Protein AF-I2JKM2-F1 (afdb_monomer)

Foldseek 3Di:
DDKDFPDKDWDDDPNWIWIWTQIPVLEIAIDTPDDDDDPVVPDPDPQPRQAPDDDDPCRVVVVVVVLVVVLVCCLPVVDQKHKGRYNDDPVPVVVVVVSQVVLVVVQWGWDADPPRSMIMTGGNDPPPD

Secondary structure (DSSP, 8-state):
----EEEEEEEEETTEEEEEEEETTSEEEEEESS----TT-----TTSSS-----STTHHHHHHHHHHHHHHHHHHH--SEEEE-----GGGHHHHHHHHHHHHTTTEEEEE-TTT--EEEEE------

Mean predicted aligned error: 9.25 Å

Nearest PDB structures (foldseek):
  4bwg-assembly2_I  TM=5.034E-01  e=9.683E-01  Escherichia coli 98NK2
  4bwg-assembly1_F  TM=4.923E-01  e=9.683E-01  Escherichia coli 98NK2
  7phw-assembly1_A  TM=7.334E-01  e=9.180E+00  Plasmodium falciparum 3D7
  5gw8-assembly1_A  TM=4.593E-01  e=4.617E+00  Malassezia globosa CBS 7966

Radius of gyration: 15.31 Å; Cα contacts (8 Å, |Δi|>4): 163; chains: 1; bounding box: 39×35×44 Å

Structure (mmCIF, N/CA/C/O backbone):
data_AF-I2JKM2-F1
#
_entry.id   AF-I2JKM2-F1
#
loop_
_atom_site.group_PDB
_atom_site.id
_atom_site.type_symbol
_atom_site.label_atom_id
_atom_site.label_alt_id
_atom_site.label_comp_id
_atom_site.label_asym_id
_atom_site.label_entity_id
_atom_site.label_seq_id
_atom_site.pdbx_PDB_ins_code
_atom_site.Cartn_x
_atom_site.Cartn_y
_atom_site.Cartn_z
_atom_site.occupancy
_atom_site.B_iso_or_equiv
_atom_site.auth_seq_id
_atom_site.auth_comp_id
_atom_site.auth_asym_id
_atom_site.auth_atom_id
_atom_site.pdbx_PDB_model_num
ATOM 1 N N . MET A 1 1 ? -3.286 23.081 6.211 1.00 55.47 1 MET A N 1
ATOM 2 C CA . MET A 1 1 ? -2.986 21.797 6.884 1.00 55.47 1 MET A CA 1
ATOM 3 C C . MET A 1 1 ? -1.647 21.308 6.351 1.00 55.47 1 MET A C 1
ATOM 5 O O . MET A 1 1 ? -1.494 21.278 5.140 1.00 55.47 1 MET A O 1
ATOM 9 N N . THR A 1 2 ? -0.657 21.036 7.205 1.00 75.69 2 THR A N 1
ATOM 10 C CA . THR A 1 2 ? 0.686 20.617 6.758 1.00 75.69 2 THR A CA 1
ATOM 11 C C . THR A 1 2 ? 0.731 19.097 6.621 1.00 75.69 2 THR A C 1
ATOM 13 O O . THR A 1 2 ? 0.519 18.388 7.609 1.00 75.69 2 THR A O 1
ATOM 16 N N . ILE A 1 3 ? 1.002 18.608 5.410 1.00 78.00 3 ILE A N 1
ATOM 17 C CA . ILE A 1 3 ? 1.224 17.184 5.140 1.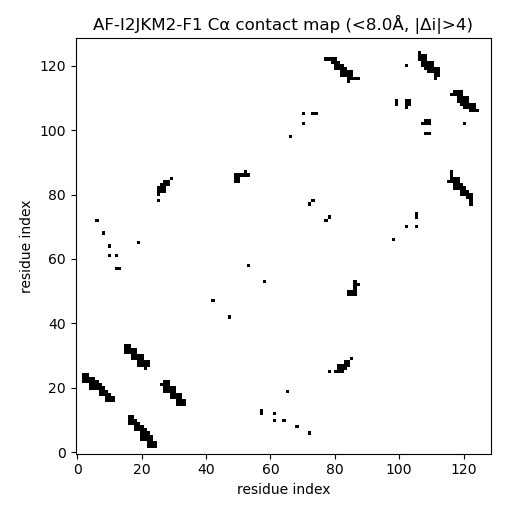00 78.00 3 ILE A CA 1
ATOM 18 C C . ILE A 1 3 ? 2.558 16.783 5.776 1.00 78.00 3 ILE A C 1
ATOM 20 O O . ILE A 1 3 ? 3.570 17.457 5.583 1.00 78.00 3 ILE A O 1
ATOM 24 N N . LYS A 1 4 ? 2.550 15.712 6.572 1.00 88.50 4 LYS A N 1
ATOM 25 C CA . LYS A 1 4 ? 3.747 15.137 7.196 1.00 88.50 4 LYS A CA 1
ATOM 26 C C . LYS A 1 4 ? 3.824 13.651 6.876 1.00 88.50 4 LYS A C 1
ATOM 28 O O . LYS A 1 4 ? 2.806 12.966 6.922 1.00 88.50 4 LYS A O 1
ATOM 33 N N . VAL A 1 5 ? 5.030 13.166 6.600 1.00 89.00 5 VAL A N 1
ATOM 34 C CA . VAL A 1 5 ? 5.311 11.736 6.437 1.00 89.00 5 VAL A CA 1
ATOM 35 C C . VAL A 1 5 ? 5.475 11.115 7.825 1.00 89.00 5 VAL A C 1
ATOM 37 O O . VAL A 1 5 ? 6.351 11.520 8.585 1.00 89.00 5 VAL A O 1
ATOM 40 N N . ASN A 1 6 ? 4.621 10.149 8.156 1.00 89.69 6 ASN A N 1
ATOM 41 C CA . ASN A 1 6 ? 4.667 9.381 9.401 1.00 89.69 6 ASN A CA 1
ATOM 42 C C . ASN A 1 6 ? 5.603 8.174 9.289 1.00 89.69 6 ASN A C 1
ATOM 44 O O . ASN A 1 6 ? 6.268 7.808 10.253 1.00 89.69 6 ASN A O 1
ATOM 48 N N . HIS A 1 7 ? 5.634 7.540 8.118 1.00 92.06 7 HIS A N 1
ATOM 49 C CA . HIS A 1 7 ? 6.472 6.382 7.842 1.00 92.06 7 HIS A CA 1
ATOM 50 C C . HIS A 1 7 ? 6.866 6.369 6.364 1.00 92.06 7 HIS A C 1
ATOM 52 O O . HIS A 1 7 ? 6.100 6.822 5.515 1.00 92.06 7 HIS A O 1
ATOM 58 N N . THR A 1 8 ? 8.055 5.854 6.063 1.00 92.88 8 THR A N 1
ATOM 59 C CA . THR A 1 8 ? 8.529 5.664 4.692 1.00 92.88 8 THR A CA 1
ATOM 60 C C . THR A 1 8 ? 9.209 4.308 4.555 1.00 92.88 8 THR A C 1
ATOM 62 O O . THR A 1 8 ? 9.891 3.855 5.478 1.00 92.88 8 THR A O 1
ATOM 65 N N . ALA A 1 9 ? 9.030 3.674 3.403 1.00 92.38 9 ALA A N 1
ATOM 66 C CA . ALA A 1 9 ? 9.699 2.441 3.015 1.00 92.38 9 ALA A CA 1
ATOM 67 C C . ALA A 1 9 ? 10.252 2.584 1.591 1.00 92.38 9 ALA A C 1
ATOM 69 O O . ALA A 1 9 ? 9.709 3.323 0.774 1.00 92.38 9 ALA A O 1
ATOM 70 N N . THR A 1 10 ? 11.343 1.894 1.259 1.00 92.31 10 THR A N 1
ATOM 71 C CA . THR A 1 10 ? 11.972 1.984 -0.072 1.00 92.31 10 THR A CA 1
ATOM 72 C C . THR A 1 10 ? 12.298 0.600 -0.623 1.00 92.31 10 THR A C 1
ATOM 74 O O . THR A 1 10 ? 12.726 -0.280 0.122 1.00 92.31 10 THR A O 1
ATOM 77 N N . ILE A 1 11 ? 12.134 0.416 -1.935 1.00 89.38 11 ILE A N 1
ATOM 78 C CA . ILE A 1 11 ? 12.614 -0.761 -2.668 1.00 89.38 11 ILE A CA 1
ATOM 79 C C . ILE A 1 11 ? 13.277 -0.344 -3.980 1.00 89.38 11 ILE A C 1
ATOM 81 O O . ILE A 1 11 ? 12.797 0.553 -4.672 1.00 89.38 11 ILE A O 1
ATOM 85 N N . THR A 1 12 ? 14.347 -1.041 -4.357 1.00 88.00 12 THR A N 1
ATOM 86 C CA . THR A 1 12 ? 14.983 -0.909 -5.673 1.00 88.00 12 THR A CA 1
ATOM 87 C C . THR A 1 12 ? 14.742 -2.181 -6.482 1.00 88.00 12 THR A C 1
ATOM 89 O O . THR A 1 12 ? 14.987 -3.285 -5.997 1.00 88.00 12 THR A O 1
ATOM 92 N N . LEU A 1 13 ? 14.231 -2.032 -7.706 1.00 80.38 13 LEU A N 1
ATOM 93 C CA . LEU A 1 13 ? 13.911 -3.118 -8.633 1.00 80.38 13 LEU A CA 1
ATOM 94 C C . LEU A 1 13 ? 14.518 -2.818 -10.006 1.00 80.38 13 LEU A C 1
ATOM 96 O O . LEU A 1 13 ? 13.998 -1.997 -10.764 1.00 80.38 13 LEU A O 1
ATOM 100 N N . GLY A 1 14 ? 15.615 -3.500 -10.337 1.00 81.31 14 GLY A N 1
ATOM 101 C CA . GLY A 1 14 ? 16.430 -3.130 -11.494 1.00 81.31 14 GLY A CA 1
ATOM 102 C C . GLY A 1 14 ? 17.050 -1.749 -11.280 1.00 81.31 14 GLY A C 1
ATOM 103 O O . GLY A 1 14 ? 17.680 -1.513 -10.254 1.00 81.31 14 GLY A O 1
ATOM 104 N N . GLU A 1 15 ? 16.841 -0.837 -12.227 1.00 76.50 15 GLU A N 1
ATOM 105 C CA . GLU A 1 15 ? 17.312 0.556 -12.155 1.00 76.50 15 GLU A CA 1
ATOM 106 C C . GLU A 1 15 ? 16.355 1.503 -11.408 1.00 76.50 15 GLU A C 1
ATOM 108 O O . GLU A 1 15 ? 16.703 2.646 -11.115 1.00 76.50 15 GLU A O 1
ATOM 113 N N . TRP A 1 16 ? 15.145 1.040 -11.084 1.00 78.50 16 TRP A N 1
ATOM 114 C CA . TRP A 1 16 ? 14.093 1.877 -10.514 1.00 78.50 16 TRP A CA 1
ATOM 115 C C . TRP A 1 16 ? 14.062 1.784 -8.993 1.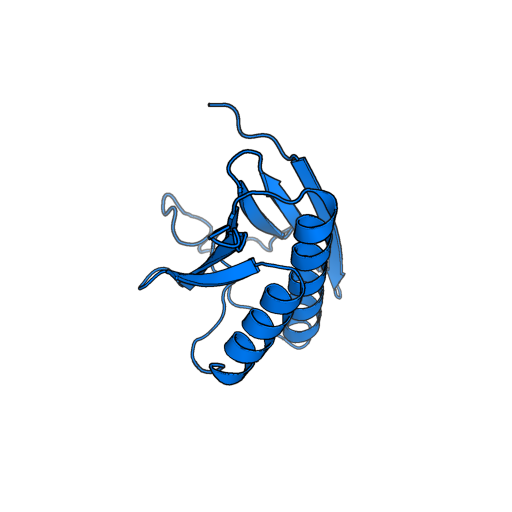00 78.50 16 TRP A C 1
ATOM 117 O O . TRP A 1 16 ? 14.010 0.688 -8.434 1.00 78.50 16 TRP A O 1
ATOM 127 N N . THR A 1 17 ? 14.017 2.935 -8.321 1.00 84.06 17 THR A N 1
ATOM 128 C CA . THR A 1 17 ? 13.853 3.022 -6.863 1.00 84.06 17 THR A CA 1
ATOM 129 C C . THR A 1 17 ? 12.509 3.646 -6.522 1.00 84.06 17 THR A C 1
ATOM 131 O O . THR A 1 17 ? 12.233 4.786 -6.898 1.00 84.06 17 THR A O 1
ATOM 134 N N . TYR A 1 18 ? 11.695 2.902 -5.782 1.00 83.62 18 TYR A N 1
ATOM 135 C CA . TYR A 1 18 ? 10.371 3.303 -5.334 1.00 83.62 18 TYR A CA 1
ATOM 136 C C . TYR A 1 18 ? 10.398 3.654 -3.849 1.00 83.62 18 TYR A C 1
ATOM 138 O O . TYR A 1 18 ? 10.993 2.930 -3.053 1.00 83.62 18 TYR A O 1
ATOM 146 N N . GLU A 1 19 ? 9.722 4.733 -3.480 1.00 86.81 19 GLU A N 1
ATOM 147 C CA . GLU A 1 19 ? 9.526 5.183 -2.107 1.00 86.81 19 GLU A CA 1
ATOM 148 C C . GLU A 1 19 ? 8.037 5.171 -1.785 1.00 86.81 19 GLU A C 1
ATOM 150 O O . GLU A 1 19 ? 7.229 5.724 -2.525 1.00 86.81 19 GLU A O 1
ATOM 155 N N . MET A 1 20 ? 7.672 4.511 -0.694 1.00 88.19 20 MET A N 1
ATOM 156 C CA . MET A 1 20 ? 6.304 4.435 -0.219 1.00 88.19 20 MET A CA 1
ATOM 157 C C . MET A 1 20 ? 6.169 5.265 1.047 1.00 88.19 20 MET A C 1
ATOM 159 O O . MET A 1 20 ? 6.781 4.941 2.060 1.00 88.19 20 MET A O 1
ATOM 163 N N . GLU A 1 21 ? 5.374 6.325 0.989 1.00 89.12 21 GLU A N 1
ATOM 164 C CA . GLU A 1 21 ? 5.155 7.253 2.092 1.00 89.12 21 GLU A CA 1
ATOM 165 C C . GLU A 1 21 ? 3.773 7.045 2.698 1.00 89.12 21 GLU A C 1
ATOM 167 O O . GLU A 1 21 ? 2.779 6.970 1.982 1.00 89.12 21 GLU A O 1
ATOM 172 N N . PHE A 1 22 ? 3.708 7.023 4.025 1.00 91.38 22 PHE A N 1
ATOM 173 C CA . PHE A 1 22 ? 2.469 7.040 4.790 1.00 91.38 22 PHE A CA 1
ATOM 174 C C . PHE A 1 22 ? 2.314 8.410 5.424 1.00 91.38 22 PHE A C 1
ATOM 176 O O . PHE A 1 22 ? 3.137 8.822 6.245 1.00 91.38 22 PHE A O 1
ATOM 183 N N . LEU A 1 23 ? 1.263 9.118 5.043 1.00 90.06 23 LEU A N 1
ATOM 184 C CA . LEU A 1 23 ? 1.033 10.497 5.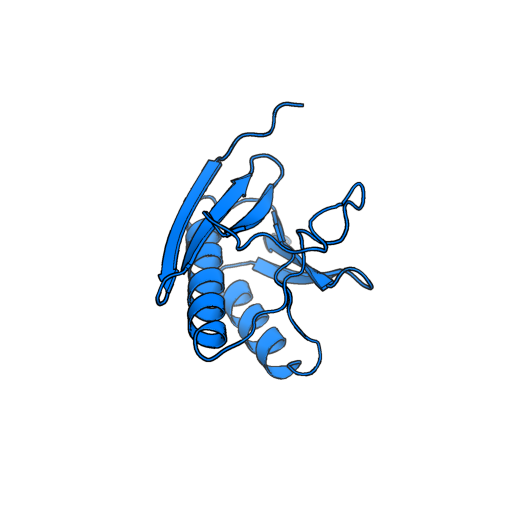436 1.00 90.06 23 LEU A CA 1
ATOM 185 C C . LEU A 1 23 ? 0.170 10.585 6.698 1.00 90.06 23 LEU A C 1
ATOM 187 O O . LEU A 1 23 ? -0.645 9.713 6.999 1.00 90.06 23 LEU A O 1
ATOM 191 N N . ASN A 1 24 ? 0.292 11.697 7.420 1.00 88.19 24 ASN A N 1
ATOM 192 C CA . ASN A 1 24 ? -0.588 12.038 8.542 1.00 88.19 24 ASN A CA 1
ATOM 193 C C . ASN A 1 24 ? -2.058 12.246 8.142 1.00 88.19 24 ASN A C 1
ATOM 195 O O . ASN A 1 24 ? -2.927 12.260 9.010 1.00 88.19 24 ASN A O 1
ATOM 199 N N . SER A 1 25 ? -2.340 12.383 6.847 1.00 86.19 25 SER A N 1
ATOM 200 C CA . SER A 1 25 ? -3.685 12.378 6.269 1.00 86.19 25 SER A CA 1
ATOM 201 C C . SER A 1 25 ? -4.281 10.974 6.107 1.00 86.19 25 SER A C 1
ATOM 203 O O . SER A 1 25 ? -5.419 10.874 5.656 1.00 86.19 25 SER A O 1
ATOM 205 N N . HIS A 1 26 ? -3.559 9.912 6.492 1.00 88.94 26 HIS A N 1
ATOM 206 C CA . HIS A 1 26 ? -3.889 8.499 6.238 1.00 88.94 26 HIS A CA 1
ATOM 207 C C . HIS A 1 26 ? -3.772 8.074 4.770 1.00 88.94 26 HIS A C 1
ATOM 209 O O . HIS A 1 26 ? -4.202 6.986 4.393 1.00 88.94 26 HIS A O 1
ATOM 215 N N . GLU A 1 27 ? -3.181 8.911 3.932 1.00 88.00 27 GLU A N 1
ATOM 216 C CA . GLU A 1 27 ? -2.898 8.581 2.545 1.00 88.00 27 GLU A CA 1
ATOM 217 C C . GLU A 1 27 ? -1.559 7.851 2.424 1.00 88.00 27 GLU A C 1
ATOM 219 O O . GLU A 1 27 ? -0.599 8.161 3.135 1.00 88.00 27 GLU A O 1
ATOM 224 N N . VAL A 1 28 ? -1.501 6.873 1.524 1.00 87.12 28 VAL A N 1
ATOM 225 C CA . VAL A 1 28 ? -0.276 6.163 1.166 1.00 87.12 28 VAL A CA 1
ATOM 226 C C . VAL A 1 28 ? 0.069 6.473 -0.279 1.00 87.12 28 VAL A C 1
ATOM 228 O O . VAL A 1 28 ? -0.715 6.190 -1.186 1.00 87.12 28 VAL A O 1
ATOM 231 N N . LEU A 1 29 ? 1.266 7.011 -0.487 1.00 83.75 29 LEU A N 1
ATOM 232 C CA . LEU A 1 29 ? 1.786 7.361 -1.802 1.00 83.75 29 LEU A CA 1
ATOM 233 C C . LEU A 1 29 ? 2.924 6.421 -2.175 1.00 83.75 29 LEU A C 1
ATOM 235 O O . LEU A 1 29 ? 3.820 6.187 -1.371 1.00 83.75 29 LEU A O 1
ATOM 239 N N . LEU A 1 30 ? 2.917 5.920 -3.408 1.00 80.56 30 LEU A N 1
ATOM 240 C CA . LEU A 1 30 ? 4.045 5.198 -3.989 1.00 80.56 30 LEU A CA 1
ATOM 241 C C . LEU A 1 30 ? 4.692 6.078 -5.057 1.00 80.56 30 LEU A C 1
ATOM 243 O O . LEU A 1 30 ? 4.133 6.273 -6.132 1.00 80.56 30 LEU A O 1
ATOM 247 N N . LYS A 1 31 ? 5.884 6.584 -4.766 1.00 79.19 31 LYS A N 1
ATOM 248 C CA . LYS A 1 31 ? 6.647 7.480 -5.630 1.00 79.19 31 LYS A CA 1
ATOM 249 C C . LYS A 1 31 ? 7.783 6.727 -6.300 1.00 79.19 31 LYS A C 1
ATOM 251 O O . LYS A 1 31 ? 8.443 5.894 -5.684 1.00 79.19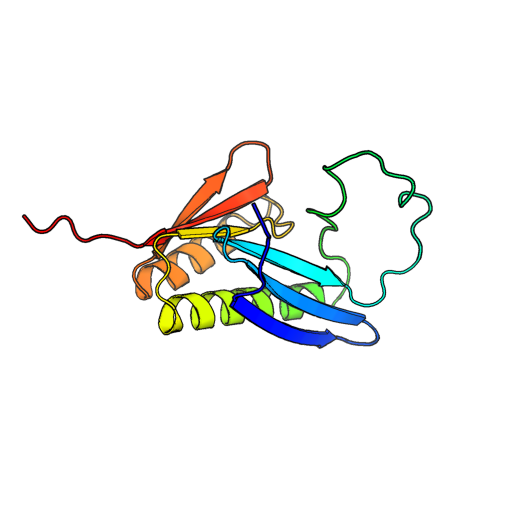 31 LYS A O 1
ATOM 256 N N . LEU A 1 32 ? 8.057 7.052 -7.556 1.00 76.75 32 LEU A N 1
ATOM 257 C CA . LEU A 1 32 ? 9.309 6.687 -8.213 1.00 76.75 32 LEU A CA 1
ATOM 258 C C . LEU A 1 32 ? 10.309 7.818 -7.943 1.00 76.75 32 LEU A C 1
ATOM 260 O O . LEU A 1 32 ? 10.010 8.957 -8.281 1.00 76.75 32 LEU A O 1
ATOM 264 N N . LYS A 1 33 ? 11.466 7.542 -7.323 1.00 74.75 33 LYS A N 1
ATOM 265 C CA . LYS A 1 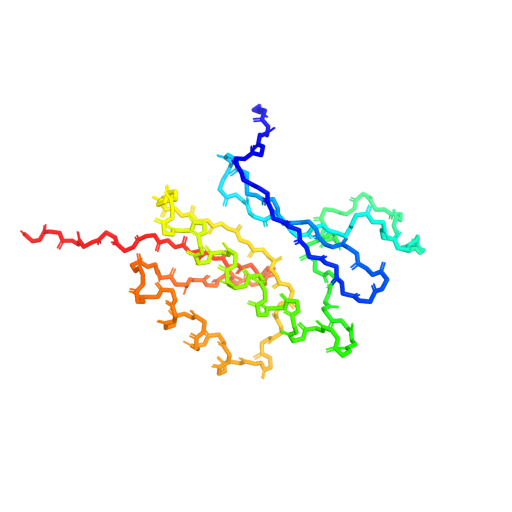33 ? 12.419 8.598 -6.908 1.00 74.75 33 LYS A CA 1
ATOM 266 C C . LYS A 1 33 ? 12.975 9.405 -8.083 1.00 74.75 33 LYS A C 1
ATOM 268 O O . LYS A 1 33 ? 13.183 10.601 -7.943 1.00 74.75 33 LYS A O 1
ATOM 273 N N . ASN A 1 34 ? 13.194 8.747 -9.221 1.00 66.88 34 ASN A N 1
ATOM 274 C CA . ASN A 1 34 ? 13.727 9.348 -10.444 1.00 66.88 34 ASN A CA 1
ATOM 275 C C . ASN A 1 34 ? 12.877 8.887 -11.635 1.00 66.88 34 ASN A C 1
ATOM 277 O O . ASN A 1 34 ? 13.280 7.961 -12.342 1.00 66.88 34 ASN A O 1
ATOM 281 N N . PRO A 1 35 ? 11.663 9.429 -11.825 1.00 63.91 35 PRO A N 1
ATOM 282 C CA . PRO A 1 35 ? 10.845 9.030 -12.954 1.00 63.91 35 PRO A CA 1
ATOM 283 C C . PRO A 1 35 ? 11.537 9.456 -14.258 1.00 63.91 35 PRO A C 1
ATOM 285 O O . PRO A 1 35 ? 12.094 10.555 -14.318 1.00 63.91 35 PRO A O 1
ATOM 288 N N . PRO A 1 36 ? 11.523 8.617 -15.310 1.00 56.69 36 PRO A N 1
ATOM 289 C CA . PRO A 1 36 ? 11.926 9.087 -16.623 1.00 56.69 36 PRO A CA 1
ATOM 290 C C . PRO A 1 36 ? 10.970 10.211 -17.020 1.00 56.69 36 PRO A C 1
ATOM 292 O O . PRO A 1 36 ? 9.763 10.103 -16.777 1.00 56.69 36 PRO A O 1
ATOM 295 N N . TRP A 1 37 ? 11.525 11.274 -17.603 1.00 48.03 37 TRP A N 1
ATOM 296 C CA . TRP A 1 37 ? 10.760 12.419 -18.084 1.00 48.03 37 TRP A CA 1
ATOM 297 C C . TRP A 1 37 ? 9.727 11.915 -19.095 1.00 48.03 37 TRP A C 1
ATOM 299 O O . TRP A 1 37 ? 10.082 11.410 -20.163 1.00 48.03 37 TRP A O 1
ATOM 309 N N . SER A 1 38 ? 8.451 11.961 -18.728 1.00 48.25 38 SER A N 1
ATOM 310 C CA . SER A 1 38 ? 7.361 11.619 -19.627 1.00 48.25 38 SER A CA 1
ATOM 311 C C . SER A 1 38 ? 7.023 12.862 -20.447 1.00 48.25 38 SER A C 1
ATOM 313 O O . SER A 1 38 ? 6.855 13.934 -19.872 1.00 48.25 38 SER A O 1
ATOM 315 N N . PRO A 1 39 ? 6.825 12.760 -21.771 1.00 40.09 39 PRO A N 1
ATOM 316 C CA . PRO A 1 39 ? 6.236 13.853 -22.548 1.00 40.09 39 PRO A CA 1
ATOM 317 C C . PRO A 1 39 ? 4.797 14.187 -22.104 1.00 40.09 39 PRO A C 1
ATOM 319 O O . PRO A 1 39 ? 4.248 15.202 -22.521 1.00 40.09 39 PRO A O 1
ATOM 322 N N . PHE A 1 40 ? 4.198 13.355 -21.243 1.00 42.47 40 PHE A N 1
ATOM 323 C CA . PHE A 1 40 ? 2.929 13.612 -20.566 1.00 42.47 40 PHE A CA 1
ATOM 324 C C . PHE A 1 40 ? 3.095 14.262 -19.178 1.00 42.47 40 PHE A C 1
ATOM 326 O O . PHE A 1 40 ? 2.100 14.626 -18.578 1.00 42.47 40 PHE A O 1
ATOM 333 N N . ASP A 1 41 ? 4.316 14.496 -18.671 1.00 45.56 41 ASP A N 1
ATOM 334 C CA . ASP A 1 41 ? 4.548 15.208 -17.392 1.00 45.56 41 ASP A CA 1
ATOM 335 C C . ASP A 1 41 ? 4.208 16.717 -17.472 1.00 45.56 41 ASP A C 1
ATOM 337 O O . ASP A 1 41 ? 4.391 17.469 -16.513 1.00 45.56 41 ASP A O 1
ATOM 341 N N . HIS A 1 42 ? 3.669 17.186 -18.602 1.00 38.41 42 HIS A N 1
ATOM 342 C CA . HIS A 1 42 ? 2.958 18.456 -18.677 1.00 38.41 42 HIS A CA 1
ATOM 343 C C . HIS A 1 42 ? 1.590 18.319 -18.006 1.00 38.41 42 HIS A C 1
ATOM 345 O O . HIS A 1 42 ? 0.590 18.205 -18.713 1.00 38.41 42 HIS A O 1
ATOM 351 N N . TRP A 1 43 ? 1.516 18.343 -16.668 1.00 40.53 43 TRP A N 1
ATOM 352 C CA . TRP A 1 43 ? 0.208 18.214 -16.033 1.00 40.53 43 TRP A CA 1
ATOM 353 C C . TRP A 1 43 ? -0.129 19.141 -14.865 1.00 40.53 43 TRP A C 1
ATOM 355 O O . TRP A 1 43 ? 0.283 18.971 -13.727 1.00 40.53 43 TRP A O 1
ATOM 365 N N . ASN A 1 44 ? -1.037 20.063 -15.192 1.00 33.31 44 ASN A N 1
ATOM 366 C CA . ASN A 1 44 ? -2.111 20.540 -14.327 1.00 33.31 44 ASN A CA 1
ATOM 367 C C . ASN A 1 44 ? -3.269 19.506 -14.191 1.00 33.31 44 ASN A C 1
ATOM 369 O O . ASN A 1 44 ? -4.380 19.927 -13.882 1.00 33.31 44 ASN A O 1
ATOM 373 N N . ASP A 1 45 ? -3.077 18.193 -14.431 1.00 36.31 45 ASP A N 1
ATOM 374 C CA . ASP A 1 45 ? -4.090 17.177 -14.082 1.00 36.31 45 ASP A CA 1
ATOM 375 C C . ASP A 1 45 ? -3.665 16.526 -12.779 1.00 36.31 45 ASP A C 1
ATOM 377 O O . ASP A 1 45 ? -2.626 15.866 -12.720 1.00 36.31 45 ASP A O 1
ATOM 381 N N . PRO A 1 46 ? -4.524 16.591 -11.761 1.00 37.19 46 PRO A N 1
ATOM 382 C CA . PRO A 1 46 ? -4.340 15.857 -10.520 1.00 37.19 46 PRO A CA 1
ATOM 383 C C . PRO A 1 46 ? -4.584 14.339 -10.667 1.00 37.19 46 PRO A C 1
ATOM 385 O O . PRO A 1 46 ? -4.606 13.633 -9.663 1.00 37.19 46 PRO A O 1
ATOM 388 N N . GLY A 1 47 ? -4.811 13.824 -11.884 1.00 35.56 47 GLY A N 1
ATOM 389 C CA . GLY A 1 47 ? -5.205 12.434 -12.137 1.00 35.56 47 GLY A CA 1
ATOM 390 C C . GLY A 1 47 ? -4.067 11.458 -12.458 1.00 35.56 47 GLY A C 1
ATOM 391 O O . GLY A 1 47 ? -4.240 10.257 -12.254 1.00 35.56 47 GLY A O 1
ATOM 392 N N . ASP A 1 48 ? -2.914 11.939 -12.933 1.00 35.50 48 ASP A N 1
ATOM 393 C CA . ASP A 1 48 ? -1.950 11.075 -13.640 1.00 35.50 48 ASP A CA 1
ATOM 394 C C . ASP A 1 48 ? -0.769 10.580 -12.778 1.00 35.50 48 ASP A C 1
ATOM 396 O O . ASP A 1 48 ? -0.116 9.584 -13.103 1.00 35.50 48 ASP A O 1
ATOM 400 N N . GLU A 1 49 ? -0.543 11.183 -11.605 1.00 40.97 49 GLU A N 1
ATOM 401 C CA . GLU A 1 49 ? 0.454 10.694 -10.635 1.00 40.97 49 GLU A CA 1
ATOM 402 C C . GLU A 1 49 ? 0.001 9.415 -9.905 1.00 40.97 49 GLU A C 1
ATOM 404 O O . GLU A 1 49 ? 0.827 8.628 -9.439 1.00 40.97 49 GLU A O 1
ATOM 409 N N . PHE A 1 50 ? -1.309 9.159 -9.843 1.00 38.53 50 PHE A N 1
ATOM 410 C CA . PHE A 1 50 ? -1.892 8.118 -8.991 1.00 38.53 50 PHE A CA 1
ATOM 411 C C . PHE A 1 50 ? -1.972 6.723 -9.633 1.00 38.53 50 PHE A C 1
ATOM 413 O O . PHE A 1 50 ? -2.232 5.736 -8.939 1.00 38.53 50 PHE A O 1
ATOM 420 N N . ALA A 1 51 ? -1.739 6.599 -10.944 1.00 38.75 51 ALA A N 1
ATOM 421 C CA . ALA A 1 51 ? -1.986 5.348 -11.660 1.00 38.75 51 ALA A CA 1
ATOM 422 C C . ALA A 1 51 ? -1.030 5.085 -12.831 1.00 38.75 51 ALA A C 1
ATOM 424 O O . ALA A 1 51 ? -1.459 4.595 -13.881 1.00 38.75 51 ALA A O 1
ATOM 425 N N . ARG A 1 52 ? 0.287 5.281 -12.648 1.00 44.56 52 ARG A N 1
ATOM 426 C CA . ARG A 1 52 ? 1.272 4.612 -13.520 1.00 44.56 52 ARG A CA 1
ATOM 427 C C . ARG A 1 52 ? 1.174 3.099 -13.301 1.00 44.56 52 ARG A C 1
ATOM 429 O O . ARG A 1 52 ? 1.870 2.499 -12.485 1.00 44.56 52 ARG A O 1
ATOM 436 N N . THR A 1 53 ? 0.221 2.506 -14.013 1.00 43.75 53 THR A N 1
ATOM 437 C CA . THR A 1 53 ? -0.049 1.077 -14.095 1.00 43.75 53 THR A CA 1
ATOM 438 C C . THR A 1 53 ? 1.259 0.327 -14.294 1.00 43.75 53 THR A C 1
ATOM 440 O O . THR A 1 53 ? 2.049 0.606 -15.194 1.00 43.75 53 THR A O 1
ATOM 443 N N . TYR A 1 54 ? 1.498 -0.615 -13.395 1.00 53.31 54 TYR A N 1
ATOM 444 C CA . TYR A 1 54 ? 2.690 -1.437 -13.338 1.00 53.31 54 TYR A CA 1
ATOM 445 C C . TYR A 1 54 ? 2.967 -2.119 -14.696 1.00 53.31 54 TYR A C 1
ATOM 447 O O . TYR A 1 54 ? 2.163 -2.940 -15.142 1.00 53.31 54 TYR A O 1
ATOM 455 N N . ARG A 1 55 ? 4.106 -1.835 -15.349 1.00 46.16 55 ARG A N 1
ATOM 456 C CA . ARG A 1 55 ? 4.537 -2.516 -16.590 1.00 46.16 55 ARG A CA 1
ATOM 457 C C . ARG A 1 55 ? 5.896 -3.212 -16.406 1.00 46.16 55 ARG A C 1
ATOM 459 O O . ARG A 1 55 ? 6.777 -2.665 -15.752 1.00 46.16 55 ARG A O 1
ATOM 466 N N . GLY A 1 56 ? 6.052 -4.416 -16.974 1.00 53.56 56 GLY A N 1
ATOM 467 C CA . GLY A 1 56 ? 7.297 -5.212 -16.962 1.00 53.56 56 GLY A CA 1
ATOM 468 C C . GLY A 1 56 ? 7.345 -6.379 -15.958 1.00 53.56 56 GLY A C 1
ATOM 469 O O . GLY A 1 56 ? 6.376 -6.665 -15.256 1.00 53.56 56 GLY A O 1
ATOM 470 N N . ASP A 1 57 ? 8.489 -7.063 -15.870 1.00 54.97 57 ASP A N 1
ATOM 471 C CA . ASP A 1 57 ? 8.660 -8.261 -15.022 1.00 54.97 57 ASP A CA 1
ATOM 472 C C . ASP A 1 57 ? 8.673 -7.943 -13.514 1.00 54.97 57 ASP A C 1
ATOM 474 O O . ASP A 1 57 ? 8.258 -8.750 -12.678 1.00 54.97 57 ASP A O 1
ATOM 478 N N . ASN A 1 58 ? 9.057 -6.717 -13.149 1.00 66.88 58 ASN A N 1
ATOM 479 C CA . ASN A 1 58 ? 9.176 -6.273 -11.754 1.00 66.88 58 ASN A CA 1
ATOM 480 C C . ASN A 1 58 ? 7.834 -5.921 -11.087 1.00 66.88 58 ASN A C 1
ATOM 482 O O . ASN A 1 58 ? 7.777 -5.693 -9.878 1.00 66.88 58 ASN A O 1
ATOM 486 N N . VAL A 1 59 ? 6.737 -5.927 -11.846 1.00 66.88 59 VAL A N 1
ATOM 487 C CA . VAL A 1 59 ? 5.389 -5.543 -11.398 1.00 66.88 59 VAL A CA 1
ATOM 488 C C . VAL A 1 59 ? 4.890 -6.399 -10.241 1.00 66.88 59 VAL A C 1
ATOM 490 O O . VAL A 1 59 ? 4.356 -5.891 -9.255 1.00 66.88 59 VAL A O 1
ATOM 493 N N . VAL A 1 60 ? 5.064 -7.718 -10.343 1.00 70.25 60 VAL A N 1
ATOM 494 C CA . VAL A 1 60 ? 4.593 -8.651 -9.311 1.00 70.25 60 VAL A CA 1
ATOM 495 C C . VAL A 1 60 ? 5.412 -8.495 -8.031 1.00 70.25 60 VAL A C 1
ATOM 497 O O . VAL A 1 60 ? 4.855 -8.570 -6.935 1.00 70.25 60 VAL A O 1
ATOM 500 N N . THR A 1 61 ? 6.718 -8.261 -8.161 1.00 77.00 61 THR A N 1
ATOM 501 C CA . THR A 1 61 ? 7.619 -8.035 -7.027 1.00 77.00 61 THR A CA 1
ATOM 502 C C . THR A 1 61 ? 7.271 -6.739 -6.306 1.00 77.00 61 THR A C 1
ATOM 504 O O . THR A 1 61 ? 7.097 -6.765 -5.088 1.00 77.00 61 THR A O 1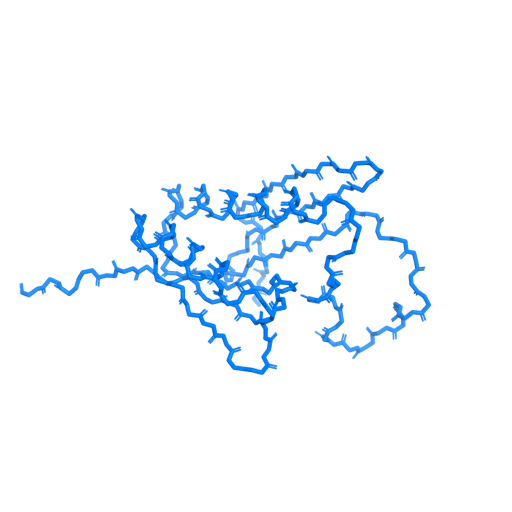
ATOM 507 N N . LEU A 1 62 ? 7.064 -5.647 -7.048 1.00 77.38 62 LEU A N 1
ATOM 508 C CA . LEU A 1 62 ? 6.659 -4.362 -6.483 1.00 77.38 62 LEU A CA 1
ATOM 509 C C . LEU A 1 62 ? 5.315 -4.468 -5.757 1.00 77.38 62 LEU A C 1
ATOM 511 O O . LEU A 1 62 ? 5.217 -4.089 -4.595 1.00 77.38 62 LEU A O 1
ATOM 515 N N . ALA A 1 63 ? 4.301 -5.069 -6.386 1.00 77.25 63 ALA A N 1
ATOM 516 C CA . ALA A 1 63 ? 2.990 -5.240 -5.761 1.00 77.25 63 ALA A CA 1
ATOM 517 C C . ALA A 1 63 ? 3.064 -6.069 -4.465 1.00 77.25 63 ALA A C 1
ATOM 519 O O . ALA A 1 63 ? 2.428 -5.732 -3.467 1.00 77.25 63 ALA A O 1
ATOM 520 N N . ARG A 1 64 ? 3.860 -7.149 -4.451 1.00 79.69 64 ARG A N 1
ATOM 521 C CA . ARG A 1 64 ? 4.076 -7.967 -3.245 1.00 79.69 64 ARG A CA 1
ATOM 522 C C . ARG A 1 64 ? 4.770 -7.184 -2.139 1.00 79.69 64 ARG A C 1
ATOM 524 O O . ARG A 1 64 ? 4.410 -7.373 -0.979 1.00 79.69 64 ARG A O 1
ATOM 531 N N . TRP A 1 65 ? 5.759 -6.368 -2.488 1.00 87.06 65 TRP A N 1
ATOM 532 C CA . TRP A 1 65 ? 6.446 -5.508 -1.534 1.00 87.06 65 TRP A CA 1
ATOM 533 C C . TRP A 1 65 ? 5.482 -4.484 -0.933 1.00 87.06 65 TRP A C 1
ATOM 535 O O . TRP A 1 65 ? 5.322 -4.467 0.281 1.00 87.06 65 TRP A O 1
ATOM 545 N N . VAL A 1 66 ? 4.726 -3.758 -1.760 1.00 85.94 66 VAL A N 1
ATOM 546 C CA . VAL A 1 66 ? 3.747 -2.770 -1.283 1.00 85.94 66 VAL A CA 1
ATOM 547 C C . VAL A 1 66 ? 2.731 -3.385 -0.315 1.00 85.94 66 VAL A C 1
ATOM 549 O O . VAL A 1 66 ? 2.501 -2.855 0.768 1.00 85.94 66 VAL A O 1
ATOM 552 N N . ILE A 1 67 ? 2.149 -4.539 -0.659 1.00 87.25 67 ILE A N 1
ATOM 553 C CA . ILE A 1 67 ? 1.183 -5.220 0.219 1.00 87.25 67 ILE A CA 1
ATOM 554 C C . ILE A 1 67 ? 1.816 -5.585 1.573 1.00 87.25 67 ILE A C 1
ATOM 556 O O . ILE A 1 67 ? 1.137 -5.522 2.599 1.00 87.25 67 ILE A O 1
ATOM 560 N N . ARG A 1 68 ? 3.098 -5.977 1.589 1.00 90.44 68 ARG A N 1
ATOM 561 C CA . ARG A 1 68 ? 3.829 -6.283 2.828 1.00 90.44 68 ARG A CA 1
ATOM 562 C C . ARG A 1 68 ? 4.069 -5.030 3.659 1.00 90.44 68 ARG A C 1
ATOM 564 O O . ARG A 1 68 ? 3.813 -5.078 4.853 1.00 90.44 68 ARG A O 1
ATOM 571 N N . GLU A 1 69 ? 4.500 -3.934 3.044 1.00 93.31 69 GLU A N 1
ATOM 572 C CA . GLU A 1 69 ? 4.738 -2.678 3.762 1.00 93.31 69 GLU A CA 1
ATOM 573 C C . GLU A 1 69 ? 3.445 -2.093 4.333 1.00 93.31 69 GLU A C 1
ATOM 575 O O . GLU A 1 69 ? 3.421 -1.657 5.481 1.00 93.31 69 GLU A O 1
ATOM 580 N N . ILE A 1 70 ? 2.335 -2.172 3.590 1.00 91.75 70 ILE A N 1
ATOM 581 C CA . ILE A 1 70 ? 1.016 -1.799 4.112 1.00 91.75 70 ILE A CA 1
ATOM 582 C C . ILE A 1 70 ? 0.661 -2.658 5.331 1.00 91.75 70 ILE A C 1
ATOM 584 O O . ILE A 1 70 ? 0.273 -2.126 6.365 1.00 91.75 70 ILE A O 1
ATOM 588 N N . GLU A 1 71 ? 0.806 -3.982 5.247 1.00 92.12 71 GLU A N 1
ATOM 589 C CA . GLU A 1 71 ? 0.530 -4.865 6.387 1.00 92.12 71 GLU A CA 1
ATOM 590 C C . GLU A 1 71 ? 1.405 -4.539 7.604 1.00 92.12 71 GLU A C 1
ATOM 592 O O . GLU A 1 71 ? 0.891 -4.507 8.722 1.00 92.12 71 GLU A O 1
ATOM 597 N N . THR A 1 72 ? 2.704 -4.305 7.400 1.00 94.12 72 THR A N 1
ATOM 598 C CA . THR A 1 72 ? 3.632 -3.914 8.469 1.00 94.12 72 THR A CA 1
ATOM 599 C C . THR A 1 72 ? 3.177 -2.611 9.114 1.00 94.12 72 THR A C 1
ATOM 601 O O . THR A 1 72 ? 3.010 -2.558 10.330 1.00 94.12 72 THR A O 1
ATOM 604 N N . TYR A 1 73 ? 2.887 -1.587 8.309 1.00 94.62 73 TYR A N 1
ATOM 605 C CA . TYR A 1 73 ? 2.427 -0.296 8.807 1.00 94.62 73 TYR A CA 1
ATOM 606 C C . TYR A 1 73 ? 1.146 -0.415 9.635 1.00 94.62 73 TYR A C 1
ATOM 608 O O . TYR A 1 73 ? 1.088 0.125 10.739 1.00 94.62 73 TYR A O 1
ATOM 616 N N . LEU A 1 74 ? 0.156 -1.165 9.139 1.00 93.38 74 LEU A N 1
ATOM 617 C CA . LEU A 1 74 ? -1.119 -1.379 9.825 1.00 93.38 74 LEU A CA 1
ATOM 618 C C . LEU A 1 74 ? -0.953 -2.102 11.167 1.00 93.38 74 LEU A C 1
ATOM 620 O O . LEU A 1 74 ? -1.617 -1.736 12.130 1.00 93.38 74 LEU A O 1
ATOM 624 N N . LYS A 1 75 ? -0.049 -3.085 11.261 1.00 92.94 75 LYS A N 1
ATOM 625 C CA . LYS A 1 75 ? 0.250 -3.773 12.531 1.00 92.94 75 LYS A CA 1
ATOM 626 C C . LYS A 1 75 ? 0.991 -2.891 13.532 1.00 92.94 75 LYS A C 1
ATOM 628 O O . LYS A 1 75 ? 0.825 -3.076 14.729 1.00 92.94 75 LYS A O 1
ATOM 633 N N . THR A 1 76 ? 1.852 -1.995 13.054 1.00 93.38 76 THR A N 1
ATOM 634 C CA . THR A 1 76 ? 2.719 -1.185 13.920 1.00 93.38 76 THR A CA 1
ATOM 635 C C . THR A 1 76 ? 2.037 0.087 14.409 1.00 93.38 76 THR A C 1
ATOM 637 O O . THR A 1 76 ? 2.181 0.441 15.574 1.00 93.38 76 THR A O 1
ATOM 640 N N . HIS A 1 77 ? 1.325 0.788 13.528 1.00 91.75 77 HIS A N 1
ATOM 641 C CA . HIS A 1 77 ? 0.757 2.109 13.822 1.00 91.75 77 HIS A CA 1
ATOM 642 C C . HIS A 1 77 ? -0.743 2.061 14.098 1.00 91.75 77 HIS A C 1
ATOM 644 O O . HIS A 1 77 ? -1.306 3.045 14.567 1.00 91.75 77 HIS A O 1
ATOM 650 N N . GLU A 1 78 ? -1.380 0.936 13.769 1.00 91.56 78 GLU A N 1
ATOM 651 C CA . GLU A 1 78 ? -2.801 0.677 13.968 1.00 91.56 78 GLU A CA 1
ATOM 652 C C . GLU A 1 78 ? -3.744 1.850 13.615 1.00 91.56 78 GLU A C 1
ATOM 654 O O . GLU A 1 78 ? -4.661 2.167 14.388 1.00 91.56 78 GLU A O 1
ATOM 659 N N . PRO A 1 79 ? -3.557 2.514 12.456 1.00 91.12 79 PRO A N 1
ATOM 660 C CA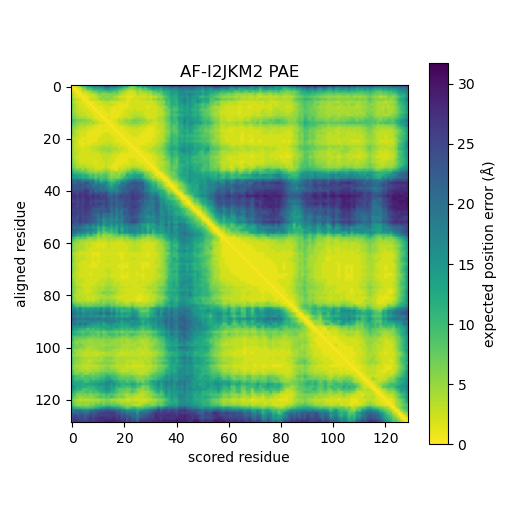 . PRO A 1 79 ? -4.381 3.655 12.078 1.00 91.12 79 PRO A CA 1
ATOM 661 C C . PRO A 1 79 ? -5.855 3.235 11.948 1.00 91.12 79 PRO A C 1
ATOM 663 O O . PRO A 1 79 ? -6.138 2.083 11.596 1.00 91.12 79 PRO A O 1
ATOM 666 N N . PRO A 1 80 ? -6.817 4.146 12.169 1.00 90.44 80 PRO A N 1
ATOM 667 C CA . PRO A 1 80 ? -8.238 3.832 12.007 1.00 90.44 80 PRO A CA 1
ATOM 668 C C . PRO A 1 80 ? -8.573 3.462 10.557 1.00 90.44 80 PRO A C 1
ATOM 670 O O . PRO A 1 80 ? -9.400 2.586 10.307 1.00 90.44 80 PRO A O 1
ATOM 673 N N . PHE A 1 81 ? -7.903 4.100 9.598 1.00 92.31 81 PHE A N 1
ATOM 674 C CA . PHE A 1 81 ? -7.967 3.751 8.189 1.00 92.31 81 PHE A CA 1
ATOM 675 C C . PHE A 1 81 ? -6.698 4.191 7.460 1.00 92.31 81 PHE A C 1
ATOM 677 O O . PHE A 1 81 ? -5.943 5.014 7.971 1.00 92.31 81 PHE A O 1
ATOM 684 N N . ILE A 1 82 ? -6.492 3.664 6.255 1.00 90.06 82 ILE A N 1
ATOM 685 C CA . ILE A 1 82 ? -5.605 4.241 5.243 1.00 90.06 82 ILE A CA 1
ATOM 686 C C . ILE A 1 82 ? -6.286 4.244 3.876 1.00 90.06 82 ILE A C 1
ATOM 688 O O . ILE A 1 82 ? -7.147 3.404 3.596 1.00 90.06 82 ILE A O 1
ATOM 692 N N . PHE A 1 83 ? -5.868 5.171 3.024 1.00 87.19 83 PHE A N 1
ATOM 693 C CA . PHE A 1 83 ? -6.266 5.280 1.628 1.00 87.19 83 PHE A CA 1
ATOM 694 C C . PHE A 1 83 ? -5.051 5.105 0.723 1.00 87.19 83 PHE A C 1
ATOM 696 O O . PHE A 1 83 ? -3.999 5.685 0.984 1.00 87.19 83 PHE A O 1
ATOM 703 N N . TYR A 1 84 ? -5.192 4.324 -0.345 1.00 80.38 84 TYR A N 1
ATOM 704 C CA . TYR A 1 84 ? -4.147 4.195 -1.352 1.00 80.38 84 TYR A CA 1
ATOM 705 C C . TYR A 1 84 ? -4.720 3.927 -2.742 1.00 80.38 84 TYR A C 1
ATOM 707 O O . TYR A 1 84 ? -5.634 3.120 -2.920 1.00 80.38 84 TYR A O 1
ATOM 715 N N . THR A 1 85 ? -4.127 4.555 -3.751 1.00 68.25 85 THR A N 1
ATOM 716 C CA . THR A 1 85 ? -4.333 4.242 -5.168 1.00 68.25 85 THR A CA 1
ATOM 717 C C . THR A 1 85 ? -3.088 3.529 -5.664 1.00 68.25 85 THR A C 1
ATOM 719 O O . THR A 1 85 ? -2.059 4.118 -5.982 1.00 68.25 85 THR A O 1
ATOM 722 N N . LEU A 1 86 ? -3.156 2.212 -5.683 1.00 63.66 86 LEU A N 1
ATOM 723 C CA . LEU A 1 86 ? -2.166 1.406 -6.373 1.00 63.66 86 LEU A CA 1
ATOM 724 C C . LEU A 1 86 ? -2.866 0.967 -7.645 1.00 63.66 86 LEU A C 1
ATOM 726 O O . LEU A 1 86 ? -3.957 0.413 -7.547 1.00 63.66 86 LEU A O 1
ATOM 730 N N . GLY A 1 87 ? -2.300 1.279 -8.814 1.00 53.03 87 GLY A N 1
ATOM 731 C CA . GLY A 1 87 ? -2.903 1.024 -10.126 1.00 53.03 87 GLY A CA 1
ATOM 732 C C . GLY A 1 87 ? -3.184 -0.461 -10.362 1.00 53.03 87 GLY A C 1
ATOM 733 O O . GLY A 1 87 ? -2.424 -1.156 -11.036 1.00 53.03 87 GLY A O 1
ATOM 734 N N . PHE A 1 88 ? -4.260 -0.965 -9.769 1.00 53.22 88 PHE A N 1
ATOM 735 C CA . PHE A 1 88 ? -4.666 -2.354 -9.801 1.00 53.22 88 PHE A CA 1
ATOM 736 C C . PHE A 1 88 ? -5.814 -2.503 -10.797 1.00 53.22 88 PHE A C 1
ATOM 738 O O . PHE A 1 88 ? -6.893 -1.950 -10.609 1.00 53.22 88 PHE A O 1
ATOM 745 N N . ASP A 1 89 ? -5.576 -3.304 -11.831 1.00 51.53 89 ASP A N 1
ATOM 746 C CA . ASP A 1 89 ? -6.547 -3.644 -12.872 1.00 51.53 89 ASP A CA 1
ATOM 747 C C . ASP A 1 89 ? -7.558 -4.720 -12.407 1.00 51.53 89 ASP A C 1
ATOM 749 O O . ASP A 1 89 ? -7.179 -5.811 -11.953 1.00 51.53 89 ASP A O 1
ATOM 753 N N . PHE A 1 90 ? -8.854 -4.422 -12.579 1.00 47.09 90 PHE A N 1
ATOM 754 C CA . PHE A 1 90 ? -10.007 -5.274 -12.252 1.00 47.09 90 PHE A CA 1
ATOM 755 C C . PHE A 1 90 ? -9.991 -6.653 -12.914 1.00 47.09 90 PHE A C 1
ATOM 757 O O . PHE A 1 90 ? -10.649 -7.571 -12.412 1.00 47.09 90 PHE A O 1
ATOM 764 N N . SER A 1 91 ? -9.198 -6.850 -13.973 1.00 50.91 91 SER A N 1
ATOM 765 C CA . SER A 1 91 ? -8.951 -8.172 -14.567 1.00 50.91 91 SER A CA 1
ATOM 766 C C . SER A 1 91 ? -8.450 -9.210 -13.545 1.00 50.91 91 SER A C 1
ATOM 768 O O . SER A 1 91 ? -8.504 -10.420 -13.779 1.00 50.91 91 SER A O 1
ATOM 770 N N . ARG A 1 92 ? -8.011 -8.761 -12.358 1.00 59.69 92 ARG A N 1
ATOM 771 C CA . ARG A 1 92 ? -7.432 -9.585 -11.294 1.00 59.69 92 ARG A CA 1
ATOM 772 C C . ARG A 1 92 ? -8.332 -9.765 -10.063 1.00 59.69 92 ARG A C 1
ATOM 774 O O . ARG A 1 92 ? -7.795 -9.925 -8.972 1.00 59.69 92 ARG A O 1
ATOM 781 N N . TYR A 1 93 ? -9.667 -9.838 -10.194 1.00 57.56 93 TYR A N 1
ATOM 782 C CA . TYR A 1 93 ? -10.636 -10.059 -9.083 1.00 57.56 93 TYR A CA 1
ATOM 783 C C . TYR A 1 93 ? -10.150 -11.015 -7.959 1.00 57.56 93 TYR A C 1
ATOM 785 O O . TYR A 1 93 ? -10.228 -10.719 -6.764 1.00 57.56 93 TYR A O 1
ATOM 793 N N . ARG A 1 94 ? -9.576 -12.170 -8.333 1.00 64.00 94 ARG A N 1
ATOM 794 C CA . ARG A 1 94 ? -9.057 -13.177 -7.384 1.00 64.00 94 ARG A CA 1
ATOM 795 C C . ARG A 1 94 ? -7.883 -12.678 -6.531 1.00 64.00 94 ARG A C 1
ATOM 797 O O . ARG A 1 94 ? -7.728 -13.135 -5.398 1.00 64.00 94 ARG A O 1
ATOM 804 N N . LEU A 1 95 ? -7.057 -11.778 -7.060 1.00 68.75 95 LEU A N 1
ATOM 805 C CA . LEU A 1 95 ? -5.960 -11.144 -6.334 1.00 68.75 95 LEU A CA 1
ATOM 806 C C . LEU A 1 95 ? -6.511 -10.250 -5.221 1.00 68.75 95 LEU A C 1
ATOM 808 O O . LEU A 1 95 ? -6.102 -10.420 -4.077 1.00 68.75 95 LEU A O 1
ATOM 812 N N . TYR A 1 96 ? -7.499 -9.399 -5.515 1.00 69.12 96 TYR A N 1
ATOM 813 C CA . TYR A 1 96 ? -8.117 -8.523 -4.511 1.00 69.12 96 TYR A CA 1
ATOM 814 C C . TYR A 1 96 ? -8.738 -9.303 -3.370 1.00 69.12 96 TYR A C 1
ATOM 816 O O . TYR A 1 96 ? -8.525 -8.970 -2.211 1.00 69.12 96 TYR A O 1
ATOM 824 N N . ARG A 1 97 ? -9.436 -10.402 -3.675 1.00 72.75 97 ARG A N 1
ATOM 825 C CA . ARG A 1 97 ? -9.990 -11.265 -2.629 1.00 72.75 97 ARG A CA 1
ATOM 826 C C . ARG A 1 97 ? -8.894 -11.814 -1.711 1.00 72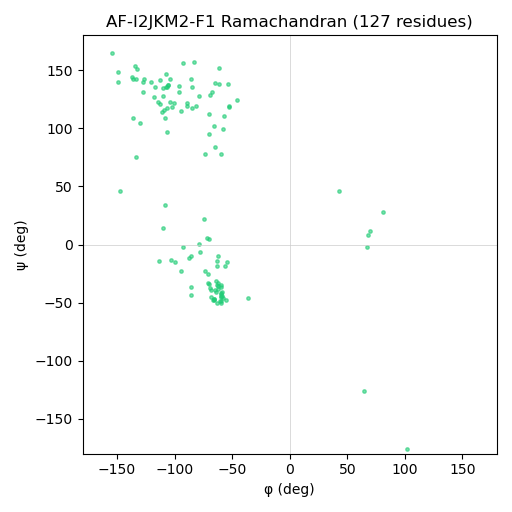.75 97 ARG A C 1
ATOM 828 O O . ARG A 1 97 ? -9.083 -11.860 -0.501 1.00 72.75 97 ARG A O 1
ATOM 835 N N . ARG A 1 98 ? -7.738 -12.212 -2.256 1.00 79.50 98 ARG A N 1
ATOM 836 C CA . ARG A 1 98 ? -6.597 -12.689 -1.450 1.00 79.50 98 ARG A CA 1
ATOM 837 C C . ARG A 1 98 ? -5.967 -11.571 -0.621 1.00 79.50 98 ARG A C 1
ATOM 839 O O . ARG A 1 98 ? -5.605 -11.818 0.524 1.00 79.50 98 ARG A O 1
ATOM 846 N N . VAL A 1 99 ? -5.851 -10.371 -1.184 1.00 80.25 99 VAL A N 1
ATOM 847 C CA . VAL A 1 99 ? -5.338 -9.182 -0.489 1.00 80.25 99 VAL A CA 1
ATOM 848 C C . VAL A 1 99 ? -6.283 -8.771 0.645 1.00 80.25 99 VAL A C 1
ATOM 850 O O . VAL A 1 99 ? -5.843 -8.644 1.781 1.00 80.25 99 VAL A O 1
ATOM 853 N N . GLY A 1 100 ? -7.589 -8.700 0.388 1.00 84.50 100 GLY A N 1
ATOM 854 C CA . GLY A 1 100 ? -8.603 -8.439 1.411 1.00 84.50 100 GLY A CA 1
ATOM 855 C C . GLY A 1 100 ? -8.597 -9.488 2.524 1.00 84.50 100 GLY A C 1
ATOM 856 O O . GLY A 1 100 ? -8.579 -9.135 3.695 1.00 84.50 100 GLY A O 1
ATOM 857 N N . LEU A 1 101 ? -8.500 -10.784 2.195 1.00 85.88 101 LEU A N 1
ATOM 858 C CA . LEU A 1 101 ? -8.356 -11.842 3.208 1.00 85.88 101 LEU A CA 1
ATOM 859 C C . LEU A 1 101 ? -7.066 -11.712 4.029 1.00 85.88 101 LEU A C 1
ATOM 861 O O . LEU A 1 101 ? -7.055 -12.079 5.202 1.00 85.88 101 LEU A O 1
ATOM 865 N N . ARG A 1 102 ? -5.975 -11.227 3.426 1.00 89.06 102 ARG A N 1
ATOM 866 C CA . ARG A 1 102 ? -4.710 -10.986 4.127 1.00 89.06 102 ARG A CA 1
ATOM 867 C C . ARG A 1 102 ? -4.868 -9.872 5.158 1.00 89.06 102 ARG A C 1
ATOM 869 O O . ARG A 1 102 ? -4.475 -10.075 6.300 1.00 89.06 102 ARG A O 1
ATOM 876 N N . PHE A 1 103 ? -5.482 -8.755 4.780 1.00 90.94 103 PHE A N 1
ATOM 877 C CA . PHE A 1 103 ? -5.712 -7.640 5.696 1.00 90.94 103 PHE A CA 1
ATOM 878 C C . PHE A 1 103 ? -6.779 -7.948 6.752 1.00 90.94 103 PHE A C 1
ATOM 880 O O . PHE A 1 103 ? -6.620 -7.597 7.918 1.00 90.94 103 PHE A O 1
ATOM 887 N N . LYS A 1 104 ? -7.794 -8.745 6.410 1.00 91.00 104 LYS A N 1
ATOM 888 C CA . LYS A 1 104 ? -8.809 -9.172 7.379 1.00 91.00 104 LYS A CA 1
ATOM 889 C C . LYS A 1 104 ? -8.212 -9.952 8.552 1.00 91.00 104 LYS A C 1
ATOM 891 O O . LYS A 1 104 ? -8.649 -9.791 9.685 1.00 91.00 104 LYS A O 1
ATOM 896 N N . LYS A 1 105 ? -7.164 -10.752 8.308 1.00 90.88 105 LYS A N 1
ATOM 897 C CA . LYS A 1 105 ? -6.437 -11.487 9.364 1.00 90.88 105 LYS A CA 1
ATOM 898 C C . LYS A 1 105 ? -5.750 -10.585 10.389 1.00 90.88 105 LYS A C 1
ATOM 900 O O . LYS A 1 105 ? -5.393 -11.074 11.453 1.00 90.88 105 LYS A O 1
ATOM 905 N N . ILE A 1 106 ? -5.535 -9.315 10.059 1.00 91.38 106 ILE A N 1
ATOM 906 C CA . ILE A 1 106 ? -4.896 -8.331 10.939 1.00 91.38 106 ILE A CA 1
ATOM 907 C C . ILE A 1 106 ? -5.899 -7.273 11.421 1.00 91.38 106 ILE A C 1
ATOM 909 O O . ILE A 1 106 ? -5.491 -6.238 11.930 1.00 91.38 106 ILE A O 1
ATOM 913 N N . GLY A 1 107 ? -7.203 -7.524 11.248 1.00 92.31 107 GLY A N 1
ATOM 914 C CA . GLY A 1 107 ? -8.262 -6.630 11.710 1.00 92.31 107 GLY A CA 1
ATOM 915 C C . GLY A 1 107 ? -8.539 -5.446 10.786 1.00 92.31 107 GLY A C 1
ATOM 916 O O . GLY A 1 107 ? -8.970 -4.412 11.278 1.00 92.31 107 GLY A O 1
ATOM 917 N N . TYR A 1 108 ? -8.296 -5.569 9.478 1.00 93.12 108 TYR A N 1
ATOM 918 C CA . TYR A 1 108 ? -8.607 -4.521 8.500 1.00 93.12 108 TYR A CA 1
ATOM 919 C C . TYR A 1 108 ? -9.450 -5.051 7.345 1.00 93.12 108 TYR A C 1
ATOM 921 O O . TYR A 1 108 ? -9.103 -6.051 6.715 1.00 93.12 108 TYR A O 1
ATOM 929 N N . ASP A 1 109 ? -10.530 -4.350 7.029 1.00 90.62 109 ASP A N 1
ATOM 930 C CA . ASP A 1 109 ? -11.381 -4.660 5.889 1.00 90.62 109 ASP A CA 1
ATOM 931 C C . ASP A 1 109 ? -10.988 -3.787 4.688 1.00 90.62 109 ASP A C 1
ATOM 933 O O . ASP A 1 109 ? -10.724 -2.591 4.813 1.00 90.62 109 ASP A O 1
ATOM 937 N N . LEU A 1 110 ? -10.915 -4.415 3.510 1.00 87.19 110 LEU A N 1
ATOM 938 C CA . LEU A 1 110 ? -10.572 -3.761 2.248 1.00 87.19 110 LEU A CA 1
ATOM 939 C C . LEU A 1 110 ? -11.852 -3.347 1.520 1.00 87.19 110 LEU A C 1
ATOM 941 O O . LEU A 1 110 ? -12.600 -4.208 1.056 1.00 87.19 110 LEU A O 1
ATOM 945 N N . ALA A 1 111 ? -12.056 -2.043 1.360 1.00 85.00 111 ALA A N 1
ATOM 946 C CA . ALA A 1 111 ? -13.076 -1.473 0.490 1.00 85.00 111 ALA A CA 1
ATOM 947 C C . ALA A 1 111 ? -12.436 -0.858 -0.757 1.00 85.00 111 ALA A C 1
ATOM 949 O O . ALA A 1 111 ? -11.326 -0.334 -0.724 1.00 85.00 111 ALA A O 1
ATOM 950 N N . HIS A 1 112 ? -13.154 -0.924 -1.869 1.00 77.25 112 HIS A N 1
ATOM 951 C CA . HIS A 1 112 ? -12.750 -0.328 -3.135 1.00 77.25 112 HIS A CA 1
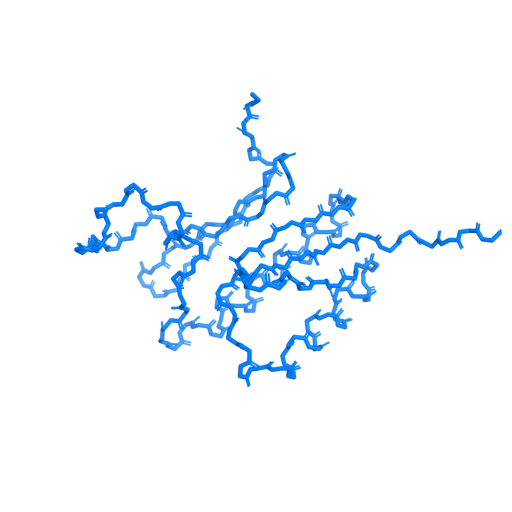ATOM 952 C C . HIS A 1 112 ? -13.592 0.924 -3.405 1.00 77.25 112 HIS A C 1
ATOM 954 O O . HIS A 1 112 ? -14.809 0.891 -3.215 1.00 77.25 112 HIS A O 1
ATOM 960 N N . MET A 1 113 ? -12.965 2.000 -3.879 1.00 70.31 113 MET A N 1
ATOM 961 C CA . MET A 1 113 ? -13.652 3.216 -4.305 1.00 70.31 113 MET A CA 1
ATOM 962 C C . MET A 1 113 ? -14.129 3.091 -5.754 1.00 70.31 113 MET A C 1
ATOM 964 O O . MET A 1 113 ? -13.305 2.978 -6.665 1.00 70.31 113 MET A O 1
ATOM 968 N N . PRO A 1 114 ? -15.446 3.142 -6.011 1.00 63.44 114 PRO A N 1
ATOM 969 C CA . PRO A 1 114 ? -15.967 3.136 -7.371 1.00 63.44 114 PRO A CA 1
ATOM 970 C C . PRO A 1 114 ? -15.331 4.251 -8.214 1.00 63.44 114 PRO A C 1
ATOM 972 O O . PRO A 1 114 ? -15.186 5.376 -7.747 1.00 63.44 114 PRO A O 1
ATOM 975 N N . ASN A 1 115 ? -14.988 3.941 -9.465 1.00 59.53 115 ASN A N 1
ATOM 976 C CA . ASN A 1 115 ? -14.534 4.890 -10.493 1.00 59.53 115 ASN A CA 1
ATOM 977 C C . ASN A 1 115 ? -13.174 5.585 -10.277 1.00 59.53 115 ASN A C 1
ATOM 979 O O . ASN A 1 115 ? -12.758 6.320 -11.166 1.00 59.53 115 ASN A O 1
ATOM 983 N N . THR A 1 116 ? -12.461 5.348 -9.170 1.00 61.25 116 THR A N 1
ATOM 984 C CA . THR A 1 116 ? -11.133 5.956 -8.924 1.00 61.25 116 THR A CA 1
ATOM 985 C C . THR A 1 116 ? -9.985 4.946 -8.908 1.00 61.25 116 THR A C 1
ATOM 987 O O . THR A 1 116 ? -8.823 5.339 -8.942 1.00 61.25 116 THR A O 1
ATOM 990 N N . GLY A 1 117 ? -10.283 3.642 -8.826 1.00 63.44 117 GLY A N 1
ATOM 991 C CA . GLY A 1 117 ? -9.264 2.597 -8.651 1.00 63.44 117 GLY A CA 1
ATOM 992 C C . GLY A 1 117 ? -8.568 2.634 -7.282 1.00 63.44 117 GLY A C 1
ATOM 993 O O . GLY A 1 117 ? -7.589 1.918 -7.071 1.00 63.44 117 GLY A O 1
ATOM 994 N N . GLY A 1 118 ? -9.057 3.469 -6.358 1.00 71.50 118 GLY A N 1
ATOM 995 C CA . GLY A 1 118 ? -8.541 3.604 -5.001 1.00 71.50 118 GLY A CA 1
ATOM 996 C C . GLY A 1 118 ? -9.086 2.549 -4.042 1.00 71.50 118 GLY A C 1
ATOM 997 O O . GLY A 1 118 ? -10.164 1.983 -4.238 1.00 71.50 118 GLY A O 1
ATOM 998 N N . PHE A 1 119 ? -8.344 2.305 -2.967 1.00 79.50 119 PHE A N 1
ATOM 999 C CA . PHE A 1 119 ? -8.699 1.364 -1.913 1.00 79.50 119 PHE A CA 1
ATOM 1000 C C . PHE A 1 119 ? -8.659 2.034 -0.544 1.00 79.50 119 PHE A C 1
ATOM 1002 O O . PHE A 1 119 ? -7.760 2.819 -0.244 1.00 79.50 119 PHE A O 1
ATOM 1009 N N . TYR A 1 120 ? -9.607 1.647 0.304 1.00 86.31 120 TYR A N 1
ATOM 1010 C CA . TYR A 1 120 ? -9.582 1.907 1.733 1.00 86.31 120 TYR A CA 1
ATOM 1011 C C . TYR A 1 120 ? -9.282 0.622 2.485 1.00 86.31 120 TYR A C 1
ATOM 1013 O O . TYR A 1 120 ? -9.882 -0.420 2.218 1.00 86.31 120 TYR A O 1
ATOM 1021 N N . LEU A 1 121 ? -8.399 0.719 3.469 1.00 88.31 121 LEU A N 1
ATOM 1022 C CA . LEU A 1 121 ? -8.297 -0.265 4.536 1.00 88.31 121 LEU A CA 1
ATOM 1023 C C . LEU A 1 121 ? -8.765 0.400 5.812 1.00 88.31 121 LEU A C 1
ATOM 1025 O O . LEU A 1 121 ? -8.115 1.330 6.273 1.00 88.31 121 LEU A O 1
ATOM 1029 N N . TYR A 1 122 ? -9.883 -0.055 6.362 1.00 91.50 122 TYR A N 1
ATOM 1030 C CA . TYR A 1 122 ? -10.426 0.467 7.612 1.00 91.50 122 TYR A CA 1
ATOM 1031 C C . TYR A 1 122 ? -10.351 -0.602 8.692 1.00 91.50 122 TYR A C 1
ATOM 1033 O O . TYR A 1 122 ? -10.529 -1.795 8.425 1.00 91.50 122 TYR A O 1
ATOM 1041 N N . ARG A 1 123 ? -10.029 -0.176 9.912 1.00 89.69 123 ARG A N 1
ATOM 1042 C CA . ARG A 1 123 ? -9.892 -1.076 11.048 1.00 89.69 123 ARG A CA 1
ATOM 1043 C C . ARG A 1 123 ? -11.261 -1.652 11.391 1.00 89.69 123 ARG A C 1
ATOM 1045 O O . ARG A 1 123 ? -12.247 -0.928 11.519 1.00 89.69 123 ARG A O 1
ATOM 1052 N N . HIS A 1 124 ? -11.305 -2.964 11.553 1.00 82.25 124 HIS A N 1
ATOM 1053 C CA . HIS A 1 124 ? -12.450 -3.672 12.083 1.00 82.25 124 HIS A CA 1
ATOM 1054 C C . HIS A 1 124 ? -12.556 -3.325 13.569 1.00 82.25 124 HIS A C 1
ATOM 1056 O O . HIS A 1 124 ? -11.882 -3.924 14.408 1.00 82.25 124 HIS A O 1
ATOM 1062 N N . TYR A 1 125 ? -13.368 -2.328 13.908 1.00 64.25 125 TYR A N 1
ATOM 1063 C CA . TYR A 1 125 ? -13.857 -2.223 15.272 1.00 64.25 125 TYR A CA 1
ATOM 1064 C C . TYR A 1 125 ? -14.832 -3.378 15.445 1.00 64.25 125 TYR A C 1
ATOM 1066 O O . TYR A 1 125 ? -15.874 -3.413 14.790 1.00 64.25 125 TYR A O 1
ATOM 1074 N N . ALA A 1 126 ? -14.466 -4.353 16.278 1.00 52.59 126 ALA A N 1
ATOM 1075 C CA . ALA A 1 126 ? -15.472 -5.248 16.812 1.00 52.59 126 ALA A CA 1
ATOM 1076 C C . ALA A 1 126 ? -16.543 -4.341 17.424 1.00 52.59 126 ALA A C 1
ATOM 1078 O O . ALA A 1 126 ? -16.231 -3.525 18.294 1.00 52.59 126 ALA A O 1
ATOM 1079 N N . LEU A 1 127 ? -17.771 -4.429 16.914 1.00 47.06 127 LEU A N 1
ATOM 1080 C CA . LEU A 1 127 ? -18.928 -3.991 17.673 1.00 47.06 127 LEU A CA 1
ATOM 1081 C C . LEU A 1 127 ? -18.865 -4.832 18.945 1.00 47.06 127 LEU A C 1
ATOM 1083 O O . LEU A 1 127 ? -19.107 -6.034 18.914 1.00 47.06 127 LEU A O 1
ATOM 1087 N N . THR A 1 128 ? -18.353 -4.245 20.020 1.00 41.59 128 THR A N 1
ATOM 1088 C CA . THR A 1 128 ? -18.532 -4.807 21.349 1.00 41.59 128 THR A CA 1
ATOM 1089 C C . THR A 1 128 ? -20.025 -4.711 21.615 1.00 41.59 128 THR A C 1
ATOM 1091 O O . THR A 1 128 ? -20.521 -3.602 21.820 1.00 41.59 128 THR A O 1
ATOM 1094 N N . ASP A 1 129 ? -20.709 -5.848 21.474 1.00 40.06 129 ASP A N 1
ATOM 1095 C CA . ASP A 1 129 ? -22.080 -6.067 21.946 1.00 40.06 129 ASP A CA 1
ATOM 1096 C C . ASP A 1 129 ? -22.205 -5.745 23.445 1.00 40.06 129 ASP A C 1
ATOM 1098 O O . ASP A 1 129 ? -21.247 -6.046 24.204 1.00 40.06 129 ASP A O 1
#

pLDDT: mean 73.16, std 18.59, range [33.31, 94.62]

Solvent-accessible surface area (backbone atoms only — not comparable to full-atom values): 7806 Å² total; per-residue (Å²): 136,85,88,43,78,75,45,75,50,76,53,74,60,89,94,48,44,36,38,38,38,34,32,74,84,33,39,44,48,78,43,61,78,76,66,78,89,49,94,72,69,80,60,97,55,94,67,65,81,52,48,76,56,71,75,71,87,60,35,65,57,50,53,55,48,52,58,49,53,51,52,50,47,47,73,72,68,59,56,69,44,38,37,37,50,58,52,64,67,77,94,42,58,72,56,54,54,52,51,33,56,55,38,44,77,75,43,22,45,64,46,74,45,84,98,70,56,28,34,36,40,35,48,59,71,74,80,80,125

Sequence (129 aa):
MTIKVNHTATITLGEWTYEMEFLNSHEVLLKLKNPPWSPFDHWNDPGDEFARTYRGDNVVTLARWVIREIETYLKTHEPPFIFYTLGFDFSRYRLYRRVGLRFKKIGYDLAHMPNTGGFYLYRHYALTD